Protein AF-A0A950MEW1-F1 (afdb_monomer_lite)

Secondary structure (DSSP, 8-state):
-HHHHHHHHTTBTTSSBSS--SHHHHHHHHHHTTS-SSSS--HHHHHHHHHHHHHHT-------HHHHHHHT-HHHHHHHHHTSTTS--HHHHHHHHIIIIIT---HHHHHHHHT--HHHHHHHHTTSS-TT--

Radius of gyration: 27.04 Å; chains: 1; bounding box: 49×27×69 Å

pLDDT: mean 85.3, std 11.69, range [54.34, 96.88]

Sequence (134 aa):
MQIEERMVERTLHPLGLNMIPGGFAGMRFLHKLGYLSRERTTIDDRDFAAAKFLLARGREAKAAPWVSENWSKDAFYEQVIFKRSNTLNREQVISIRKYGNDWGFAAELIANLVGANIRQVRDVLSGKYYSRVK

Foldseek 3Di:
DVVVLVVQVCQDPPNHDPDQTDDLSNLCVLVVVVLDVDSDDDPVSSVVSRVVVVVVPPPPPPDPVVVVVLCVDVVSVLVVQQVDPQHDHLVLLVQLCCCCVVVVDDLVVSCVVSVHDSVNSVCSNVCVPPVVRD

Structure (mmCIF, N/CA/C/O backbone):
data_AF-A0A950MEW1-F1
#
_entry.id   AF-A0A950MEW1-F1
#
loop_
_atom_site.group_PDB
_atom_site.id
_atom_site.type_symbol
_atom_site.label_atom_id
_atom_site.label_alt_id
_atom_site.label_comp_id
_atom_site.label_asym_id
_atom_site.label_entity_id
_atom_site.label_seq_id
_atom_site.pdbx_PDB_ins_code
_atom_site.Cartn_x
_atom_site.Cartn_y
_atom_site.Cartn_z
_atom_site.occupancy
_atom_site.B_iso_or_equiv
_atom_site.auth_seq_id
_atom_site.auth_comp_id
_atom_site.auth_asym_id
_atom_site.auth_atom_id
_atom_site.pdbx_PDB_model_num
ATOM 1 N N . MET A 1 1 ? -14.457 12.026 42.046 1.00 54.78 1 MET A N 1
ATOM 2 C CA . MET A 1 1 ? -15.101 11.008 41.186 1.00 54.78 1 MET A CA 1
ATOM 3 C C . MET A 1 1 ? -15.882 11.602 40.005 1.00 54.78 1 MET A C 1
ATOM 5 O O . MET A 1 1 ? -15.602 11.214 38.885 1.00 54.78 1 MET A O 1
ATOM 9 N N . GLN A 1 2 ? -16.796 12.574 40.183 1.00 64.50 2 GLN A N 1
ATOM 10 C CA . GLN A 1 2 ? -17.601 13.116 39.058 1.00 64.50 2 GLN A CA 1
ATOM 11 C C . GLN A 1 2 ? -16.810 13.899 37.986 1.00 64.50 2 GLN A C 1
ATOM 13 O O . GLN A 1 2 ? -17.209 13.921 36.824 1.00 64.50 2 GLN A O 1
ATOM 18 N N . ILE A 1 3 ? -15.705 14.558 38.354 1.00 69.25 3 ILE A N 1
ATOM 19 C CA . ILE A 1 3 ? -14.904 15.358 37.407 1.00 69.25 3 ILE A CA 1
ATOM 20 C C . ILE A 1 3 ? -14.120 14.452 36.448 1.00 69.25 3 ILE A C 1
ATOM 22 O O . ILE A 1 3 ? -14.124 14.691 35.243 1.00 69.25 3 ILE A O 1
ATOM 26 N N . GLU A 1 4 ? -13.501 13.391 36.970 1.00 65.19 4 GLU A N 1
ATOM 27 C CA . GLU A 1 4 ? -12.743 12.416 36.176 1.00 65.19 4 GLU A CA 1
ATOM 28 C C . GLU A 1 4 ? -13.646 11.691 35.170 1.00 65.19 4 GLU A C 1
ATOM 30 O O . GLU A 1 4 ? -13.293 11.575 33.998 1.00 65.19 4 GLU A O 1
ATOM 35 N N . GLU A 1 5 ? -14.856 11.292 35.578 1.00 71.81 5 GLU A N 1
ATOM 36 C CA . GLU A 1 5 ? -15.823 10.646 34.679 1.00 71.81 5 GLU A CA 1
ATOM 37 C C . GLU A 1 5 ? -16.257 11.558 33.520 1.00 71.81 5 GLU A C 1
ATOM 39 O O . GLU A 1 5 ? -16.297 11.105 32.375 1.00 71.81 5 GLU A O 1
ATOM 44 N N . ARG A 1 6 ? -16.480 12.860 33.767 1.00 73.06 6 ARG A N 1
ATOM 45 C CA . ARG A 1 6 ? -16.798 13.829 32.695 1.00 73.06 6 ARG A CA 1
ATOM 46 C C . ARG A 1 6 ? -15.647 14.036 31.712 1.00 73.06 6 ARG A C 1
ATOM 48 O O . ARG A 1 6 ? -15.894 14.384 30.558 1.00 73.06 6 ARG A O 1
ATOM 55 N N . MET A 1 7 ? -14.396 13.865 32.143 1.00 71.81 7 MET A N 1
ATOM 56 C CA . MET A 1 7 ? -13.247 13.952 31.236 1.00 71.81 7 MET A CA 1
ATOM 57 C C . MET A 1 7 ? -13.142 12.717 30.341 1.00 71.81 7 MET A C 1
ATOM 59 O O . MET A 1 7 ? -12.856 12.856 29.153 1.00 71.81 7 MET A O 1
ATOM 63 N N . VAL A 1 8 ? -13.435 11.530 30.878 1.00 72.69 8 VAL A N 1
ATOM 64 C CA . VAL A 1 8 ? -13.432 10.274 30.114 1.00 72.69 8 VAL A CA 1
ATOM 65 C C . VAL A 1 8 ? -14.507 10.277 29.025 1.00 72.69 8 VAL A C 1
ATOM 67 O O . VAL A 1 8 ? -14.243 9.840 27.911 1.00 72.69 8 VAL A O 1
ATOM 70 N N . GLU A 1 9 ? -15.693 10.832 29.280 1.00 71.38 9 GLU A N 1
ATOM 71 C CA . GLU A 1 9 ? -16.753 10.923 28.259 1.00 71.38 9 GLU A CA 1
ATOM 72 C C . GLU A 1 9 ? -16.318 11.687 26.995 1.00 71.38 9 GLU A C 1
ATOM 74 O O . GLU A 1 9 ? -16.778 11.379 25.896 1.00 71.38 9 GLU A O 1
ATOM 79 N N . ARG A 1 10 ? -15.391 12.645 27.125 1.00 70.19 10 ARG A N 1
ATOM 80 C CA . ARG A 1 10 ? -14.865 13.431 25.996 1.00 70.19 10 ARG A CA 1
ATOM 81 C C . ARG A 1 10 ? -13.824 12.689 25.158 1.00 70.19 10 ARG A C 1
ATOM 83 O O . ARG A 1 10 ? -13.526 13.136 24.056 1.00 70.19 10 ARG A O 1
ATOM 90 N N . THR A 1 11 ? -13.266 11.589 25.660 1.00 65.31 11 THR A N 1
ATOM 91 C CA . THR A 1 11 ? -12.190 10.829 25.002 1.00 65.31 11 THR A CA 1
ATOM 92 C C . THR A 1 11 ? -12.669 9.503 24.409 1.00 65.31 11 THR A C 1
ATOM 94 O O . THR A 1 11 ? -11.856 8.705 23.938 1.00 65.31 11 THR A O 1
ATOM 97 N N . LEU A 1 12 ? -13.983 9.263 24.397 1.00 67.62 12 LEU A N 1
ATOM 98 C CA . LEU A 1 12 ? -14.589 8.063 23.828 1.00 67.62 12 LEU A CA 1
ATOM 99 C C . LEU A 1 12 ? -14.923 8.223 22.343 1.00 67.62 12 LEU A C 1
ATOM 101 O O . LEU A 1 12 ? -15.196 9.316 21.845 1.00 67.62 12 LEU A O 1
ATOM 105 N N . HIS A 1 13 ? -14.914 7.102 21.621 1.00 55.19 13 HIS A N 1
ATOM 106 C CA . HIS A 1 13 ? -15.315 7.044 20.215 1.00 55.19 13 HIS A CA 1
ATOM 107 C C . HIS A 1 13 ? -16.710 7.682 20.001 1.00 55.19 13 HIS A C 1
ATOM 109 O O . HIS A 1 13 ? -17.637 7.363 20.751 1.00 55.19 13 HIS A O 1
ATOM 115 N N . PRO A 1 14 ? -16.914 8.512 18.956 1.00 54.34 14 PRO A N 1
ATOM 116 C CA . PRO A 1 14 ? -16.034 8.709 17.794 1.00 54.34 14 PRO A CA 1
ATOM 117 C C . PRO A 1 14 ? -14.946 9.779 17.959 1.00 54.34 14 PRO A C 1
ATOM 119 O O . PRO A 1 14 ? -14.149 9.956 17.046 1.00 54.34 14 PRO A O 1
ATOM 122 N N . LEU A 1 15 ? -14.900 10.484 19.092 1.00 56.38 15 LEU A N 1
ATOM 123 C CA . LEU A 1 15 ? -14.011 11.635 19.296 1.00 56.38 15 LEU A CA 1
ATOM 124 C C . LEU A 1 15 ? -12.681 11.284 19.984 1.00 56.38 15 LEU A C 1
ATOM 126 O O . LEU A 1 15 ? -11.816 12.148 20.104 1.00 56.38 15 LEU A O 1
ATOM 130 N N . GLY A 1 16 ? -12.482 10.031 20.402 1.00 60.28 16 GLY A N 1
ATOM 131 C CA . GLY A 1 16 ? -11.216 9.583 20.984 1.00 60.28 16 GLY A CA 1
ATOM 132 C C . GLY A 1 16 ? -10.894 8.103 20.765 1.00 60.28 16 GLY A C 1
ATOM 133 O O . GLY A 1 16 ? -11.257 7.525 19.741 1.00 60.28 16 GLY A O 1
ATOM 134 N N . LEU A 1 17 ? -10.127 7.507 21.681 1.00 57.88 17 LEU A N 1
ATOM 135 C CA . LEU A 1 17 ? -9.477 6.207 21.482 1.00 57.88 17 LEU A CA 1
ATOM 136 C C . LEU A 1 17 ? -10.499 5.057 21.395 1.00 57.88 17 LEU A C 1
ATOM 138 O O . LEU A 1 17 ? -11.519 5.053 22.084 1.00 57.88 17 LEU A O 1
ATOM 142 N N . ASN A 1 18 ? -10.194 4.034 20.587 1.00 65.56 18 ASN A N 1
ATOM 143 C CA . ASN A 1 18 ? -10.960 2.780 20.496 1.00 65.56 18 ASN A CA 1
ATOM 144 C C . ASN A 1 18 ? -10.749 1.894 21.745 1.00 65.56 18 ASN A C 1
ATOM 146 O O . ASN A 1 18 ? -10.312 0.751 21.634 1.00 65.56 18 ASN A O 1
ATOM 150 N N . MET A 1 19 ? -11.020 2.424 22.938 1.00 72.06 19 MET A N 1
ATOM 151 C CA . MET A 1 19 ? -10.828 1.741 24.221 1.00 72.06 19 MET A CA 1
ATOM 152 C C . MET A 1 19 ? -12.138 1.635 25.002 1.00 72.06 19 MET A C 1
ATOM 154 O O . MET A 1 19 ? -13.056 2.433 24.815 1.00 72.06 19 MET A O 1
ATOM 158 N N . ILE A 1 20 ? -12.211 0.649 25.900 1.00 77.38 20 ILE A N 1
ATOM 159 C CA . ILE A 1 20 ? -13.257 0.593 26.925 1.00 77.38 20 ILE A CA 1
ATOM 160 C C . ILE A 1 20 ? -12.871 1.611 28.013 1.00 77.38 20 ILE A C 1
ATOM 162 O O . ILE A 1 20 ? -11.748 1.538 28.517 1.00 77.38 20 ILE A O 1
ATOM 166 N N . PRO A 1 21 ? -13.748 2.563 28.375 1.00 79.75 21 PRO A N 1
ATOM 167 C CA . PRO A 1 21 ? -13.461 3.515 29.442 1.00 79.75 21 PRO A CA 1
ATOM 168 C C . PRO A 1 21 ? -13.222 2.818 30.785 1.00 79.75 21 PRO A C 1
ATOM 170 O O . PRO A 1 21 ? -13.795 1.769 31.066 1.00 79.75 21 PRO A O 1
ATOM 173 N N . GLY A 1 22 ? -12.403 3.426 31.644 1.00 81.06 22 GLY A N 1
ATOM 174 C CA . GLY A 1 22 ? -12.237 2.978 33.027 1.00 81.06 22 GLY A CA 1
ATOM 175 C C . GLY A 1 22 ? -13.421 3.355 33.928 1.00 81.06 22 GLY A C 1
ATOM 176 O O . GLY A 1 22 ? -14.343 4.070 33.526 1.00 81.06 22 GLY A O 1
ATOM 177 N N . GLY A 1 23 ? -13.375 2.894 35.182 1.00 84.50 23 GLY A N 1
ATOM 178 C CA . GLY A 1 23 ? -14.316 3.302 36.233 1.00 84.50 23 GLY A CA 1
ATOM 179 C C . GLY A 1 23 ? -15.788 2.996 35.920 1.00 84.50 23 GLY A C 1
ATOM 180 O O . GLY A 1 23 ? -16.113 1.978 35.306 1.00 84.50 23 GLY A O 1
ATOM 181 N N . PHE A 1 24 ? -16.689 3.879 36.359 1.00 86.00 24 PHE A N 1
ATOM 182 C CA . PHE A 1 24 ? -18.134 3.732 36.152 1.00 86.00 24 PHE A CA 1
ATOM 183 C C . PHE A 1 24 ? -18.552 3.928 34.693 1.00 86.00 24 PHE A C 1
ATOM 185 O O . PHE A 1 24 ? -19.454 3.239 34.221 1.00 86.00 24 PHE A O 1
ATOM 192 N N . ALA A 1 25 ? -17.864 4.803 33.953 1.00 83.62 25 ALA A N 1
ATOM 193 C CA . ALA A 1 25 ? -18.102 4.989 32.523 1.00 83.62 25 ALA A CA 1
ATOM 194 C C . ALA A 1 25 ? -17.908 3.672 31.749 1.00 83.62 25 ALA A C 1
ATOM 196 O O . ALA A 1 25 ? -18.723 3.340 30.889 1.00 83.62 25 ALA A O 1
ATOM 197 N N . GLY A 1 26 ? -16.892 2.881 32.117 1.00 86.00 26 GLY A N 1
ATOM 198 C CA . GLY A 1 26 ? -16.682 1.522 31.610 1.00 86.00 26 GLY A CA 1
ATOM 199 C C . GLY A 1 26 ? -17.836 0.573 31.900 1.00 86.00 26 GLY A C 1
ATOM 200 O O . GLY A 1 26 ? -18.322 -0.108 30.999 1.00 86.00 26 GLY A O 1
ATOM 201 N N . MET A 1 27 ? -18.319 0.559 33.143 1.00 90.06 27 MET A N 1
ATOM 202 C CA . MET A 1 27 ? -19.443 -0.298 33.535 1.00 90.06 27 MET A CA 1
ATOM 203 C C . MET A 1 27 ? -20.737 0.089 32.810 1.00 90.06 27 MET A C 1
ATOM 205 O O . MET A 1 27 ? -21.412 -0.778 32.259 1.00 90.06 27 MET A O 1
ATOM 209 N N . ARG A 1 28 ? -21.048 1.387 32.706 1.00 88.12 28 ARG A N 1
ATOM 210 C CA . ARG A 1 28 ? -22.195 1.879 31.925 1.00 88.12 28 ARG A CA 1
ATOM 211 C C . ARG A 1 28 ? -22.077 1.527 30.448 1.00 88.12 28 ARG A C 1
ATOM 213 O O . ARG A 1 28 ? -23.067 1.139 29.830 1.00 88.12 28 ARG A O 1
ATOM 220 N N . PHE A 1 29 ? -20.876 1.641 29.884 1.00 86.88 29 PHE A N 1
ATOM 221 C CA . PHE A 1 29 ? -20.605 1.261 28.502 1.00 86.88 29 PHE A CA 1
ATOM 222 C C . PHE A 1 29 ? -20.865 -0.234 28.267 1.00 86.88 29 PHE A C 1
ATOM 224 O O . PHE A 1 29 ? -21.599 -0.590 27.348 1.00 86.88 29 PHE A O 1
ATOM 231 N N . LEU A 1 30 ? -20.338 -1.107 29.130 1.00 88.69 30 LEU A N 1
ATOM 232 C CA . LEU A 1 30 ? -20.537 -2.557 29.036 1.00 88.69 30 LEU A CA 1
ATOM 233 C C . LEU A 1 30 ? -21.995 -2.972 29.290 1.00 88.69 30 LEU A C 1
ATOM 235 O O . LEU A 1 30 ? -22.501 -3.854 28.599 1.00 88.69 30 LEU A O 1
ATOM 239 N N . HIS A 1 31 ? -22.693 -2.306 30.213 1.00 90.56 31 HIS A N 1
ATOM 240 C CA . HIS A 1 31 ? -24.128 -2.492 30.445 1.00 90.56 31 HIS A CA 1
ATOM 241 C C . HIS A 1 31 ? -24.955 -2.113 29.211 1.00 90.56 31 HIS A C 1
ATOM 243 O O . HIS A 1 31 ? -25.792 -2.891 28.763 1.00 90.56 31 HIS A O 1
ATOM 249 N N . LYS A 1 32 ? -24.668 -0.960 28.590 1.00 88.06 32 LYS A N 1
ATOM 250 C CA . LYS A 1 32 ? -25.335 -0.521 27.353 1.00 88.06 32 LYS A CA 1
ATOM 251 C C . LYS A 1 32 ? -25.153 -1.518 26.202 1.00 88.06 32 LYS A C 1
ATOM 253 O O . LYS A 1 32 ? -26.019 -1.623 25.341 1.00 88.06 32 LYS A O 1
ATOM 258 N N . LEU A 1 33 ? -24.032 -2.235 26.187 1.00 85.88 33 LEU A N 1
ATOM 259 C CA . LEU A 1 33 ? -23.736 -3.285 25.213 1.00 85.88 33 LEU A CA 1
ATOM 260 C C . LEU A 1 33 ? -24.284 -4.669 25.608 1.00 85.88 33 LEU A C 1
ATOM 262 O O . LEU A 1 33 ? -24.076 -5.625 24.866 1.00 85.88 33 LEU A O 1
ATOM 266 N N . GLY A 1 34 ? -24.952 -4.797 26.759 1.00 88.88 34 GLY A N 1
ATOM 267 C CA . GLY A 1 34 ? -25.540 -6.049 27.243 1.00 88.88 34 GLY A CA 1
ATOM 268 C C . GLY A 1 34 ? -24.545 -7.044 27.852 1.00 88.88 34 GLY A C 1
ATOM 269 O O . GLY A 1 34 ? -24.898 -8.200 28.067 1.00 88.88 34 GLY A O 1
ATOM 270 N N . TYR A 1 35 ? -23.305 -6.628 28.135 1.00 88.31 35 TYR A N 1
ATOM 271 C CA . TYR A 1 35 ? -22.295 -7.488 28.773 1.00 88.31 35 TYR A CA 1
ATOM 272 C C . TYR A 1 35 ? -22.396 -7.502 30.303 1.00 88.31 35 TYR A C 1
ATOM 274 O O . TYR A 1 35 ? -21.851 -8.402 30.937 1.00 88.31 35 TYR A O 1
ATOM 282 N N . LEU A 1 36 ? -23.106 -6.535 30.887 1.00 91.56 36 LEU A N 1
ATOM 283 C CA . LEU A 1 36 ? -23.428 -6.460 32.311 1.00 91.56 36 LEU A CA 1
ATOM 284 C C . LEU A 1 36 ? -24.943 -6.358 32.486 1.00 91.56 36 LEU A C 1
ATOM 286 O O . LEU A 1 36 ? -25.611 -5.739 31.663 1.00 91.56 36 LEU A O 1
ATOM 290 N N . SER A 1 37 ? -25.480 -6.925 33.568 1.00 87.75 37 SER A N 1
ATOM 291 C CA . SER A 1 37 ? -26.917 -6.868 33.884 1.00 87.75 37 SER A CA 1
ATOM 292 C C . SER A 1 37 ? -27.328 -5.600 34.640 1.00 87.75 37 SER A C 1
ATOM 294 O O . SER A 1 37 ? -28.515 -5.298 34.734 1.00 87.75 37 SER A O 1
ATOM 296 N N . ARG A 1 38 ? -26.360 -4.868 35.211 1.00 88.88 38 ARG A N 1
ATOM 297 C CA . ARG A 1 38 ? -26.556 -3.622 35.968 1.00 88.88 38 ARG A CA 1
ATOM 298 C C . ARG A 1 38 ? -25.453 -2.615 35.640 1.00 88.88 38 ARG A C 1
ATOM 300 O O . ARG A 1 38 ? -24.346 -3.003 35.278 1.00 88.88 38 ARG A O 1
ATOM 307 N N . GLU A 1 39 ? -25.732 -1.323 35.821 1.00 84.25 39 GLU A N 1
ATOM 308 C CA . GLU A 1 39 ? -24.754 -0.249 35.571 1.00 84.25 39 GLU A CA 1
ATOM 309 C C . GLU A 1 39 ? -23.604 -0.204 36.586 1.00 84.25 39 GLU A C 1
ATOM 311 O O . GLU A 1 39 ? -22.513 0.254 36.255 1.00 84.25 39 GLU A O 1
ATOM 316 N N . ARG A 1 40 ? -23.839 -0.647 37.826 1.00 84.38 40 ARG A N 1
ATOM 317 C CA . ARG A 1 40 ? -22.801 -0.805 38.853 1.00 84.38 40 ARG A CA 1
ATOM 318 C C . ARG A 1 40 ? -22.695 -2.268 39.233 1.00 84.38 40 ARG A C 1
ATOM 320 O O . ARG A 1 40 ? -23.691 -2.873 39.625 1.00 84.38 40 ARG A O 1
ATOM 327 N N . THR A 1 41 ? -21.486 -2.798 39.139 1.00 85.75 41 THR A N 1
ATOM 328 C CA . THR A 1 41 ? -21.161 -4.184 39.471 1.00 85.75 41 THR A CA 1
ATOM 329 C C . THR A 1 41 ? -19.782 -4.248 40.124 1.00 85.75 41 THR A C 1
ATOM 331 O O . THR A 1 41 ? -19.135 -3.213 40.309 1.00 85.75 41 THR A O 1
ATOM 334 N N . THR A 1 42 ? -19.342 -5.442 40.512 1.00 88.62 42 THR A N 1
ATOM 335 C CA . THR A 1 42 ? -18.002 -5.639 41.074 1.00 88.62 42 THR A CA 1
ATOM 336 C C . THR A 1 42 ? -16.908 -5.405 40.025 1.00 88.62 42 THR A C 1
ATOM 338 O O . THR A 1 42 ? -17.153 -5.443 38.817 1.00 88.62 42 THR A O 1
ATOM 341 N N . ILE A 1 43 ? -15.681 -5.140 40.476 1.00 85.62 43 ILE A N 1
ATOM 342 C CA . ILE A 1 43 ? -14.538 -4.952 39.568 1.00 85.62 43 ILE A CA 1
ATOM 343 C C . ILE A 1 43 ? -14.290 -6.231 38.755 1.00 85.62 43 ILE A C 1
ATOM 345 O O . ILE A 1 43 ? -14.060 -6.142 37.551 1.00 85.62 43 ILE A O 1
ATOM 349 N N . ASP A 1 44 ? -14.442 -7.400 39.377 1.00 88.50 44 ASP A N 1
ATOM 350 C CA . ASP A 1 44 ? -14.251 -8.695 38.720 1.00 88.50 44 ASP A CA 1
ATOM 351 C C . ASP A 1 44 ? -15.275 -8.926 37.599 1.00 88.50 44 ASP A C 1
ATOM 353 O O . ASP A 1 44 ? -14.907 -9.316 36.490 1.00 88.50 44 ASP A O 1
ATOM 357 N N . ASP A 1 45 ? -16.552 -8.596 37.834 1.00 87.81 45 ASP A N 1
ATOM 358 C CA . ASP A 1 45 ? -17.594 -8.697 36.802 1.00 87.81 45 ASP A CA 1
ATOM 359 C C . ASP A 1 45 ? -17.316 -7.759 35.626 1.00 87.81 45 ASP A C 1
ATOM 361 O O . ASP A 1 45 ? -17.542 -8.113 34.466 1.00 87.81 45 ASP A O 1
ATOM 365 N N . ARG A 1 46 ? -16.823 -6.547 35.914 1.00 88.62 46 ARG A N 1
ATOM 366 C CA . ARG A 1 46 ? -16.434 -5.582 34.882 1.00 88.62 46 ARG A CA 1
ATOM 367 C C . ARG A 1 46 ? -15.301 -6.142 34.029 1.00 88.62 46 ARG A C 1
ATOM 369 O O . ARG A 1 46 ? -15.379 -6.053 32.805 1.00 88.62 46 ARG A O 1
ATOM 376 N N . ASP A 1 47 ? -14.267 -6.691 34.653 1.00 88.62 47 ASP A N 1
ATOM 377 C CA . ASP A 1 47 ? -13.089 -7.197 33.947 1.00 88.62 47 ASP A CA 1
ATOM 378 C C . ASP A 1 47 ? -13.434 -8.446 33.127 1.00 88.62 47 ASP A C 1
ATOM 380 O O . ASP A 1 47 ? -13.036 -8.553 31.963 1.00 88.62 47 ASP A O 1
ATOM 384 N N . PHE A 1 48 ? -14.289 -9.320 33.662 1.00 90.56 48 PHE A N 1
ATOM 385 C CA . PHE A 1 48 ? -14.849 -10.449 32.923 1.00 90.56 48 PHE A CA 1
ATOM 386 C C . PHE A 1 48 ? -15.682 -9.994 31.712 1.00 90.56 48 PHE A C 1
ATOM 388 O O . PHE A 1 48 ? -15.498 -10.487 30.595 1.00 90.56 48 PHE A O 1
ATOM 395 N N . ALA A 1 49 ? -16.569 -9.013 31.896 1.00 89.56 49 ALA A N 1
ATOM 396 C CA . ALA A 1 49 ? -17.383 -8.446 30.822 1.00 89.56 49 ALA A CA 1
ATOM 397 C C . ALA A 1 49 ? -16.535 -7.748 29.746 1.00 89.56 49 ALA A C 1
ATOM 399 O O . ALA A 1 49 ? -16.813 -7.895 28.553 1.00 89.56 49 ALA A O 1
ATOM 400 N N . ALA A 1 50 ? -15.481 -7.031 30.145 1.00 87.69 50 ALA A N 1
ATOM 401 C CA . ALA A 1 50 ? -14.534 -6.395 29.236 1.00 87.69 50 ALA A CA 1
ATOM 402 C C . ALA A 1 50 ? -13.774 -7.431 28.398 1.00 87.69 50 ALA A C 1
ATOM 404 O O . ALA A 1 50 ? -13.707 -7.298 27.174 1.00 87.69 50 ALA A O 1
ATOM 405 N N . ALA A 1 51 ? -13.265 -8.494 29.028 1.00 88.12 51 ALA A N 1
ATOM 406 C CA . ALA A 1 51 ? -12.612 -9.596 28.327 1.00 88.12 51 ALA A CA 1
ATOM 407 C C . ALA A 1 51 ? -13.568 -10.267 27.329 1.00 88.12 51 ALA A C 1
ATOM 409 O O . ALA A 1 51 ? -13.215 -10.462 26.164 1.00 88.12 51 ALA A O 1
ATOM 410 N N . LYS A 1 52 ? -14.814 -10.535 27.745 1.00 88.25 52 LYS A N 1
ATOM 411 C CA . LYS A 1 52 ? -15.853 -11.100 26.875 1.00 88.25 52 LYS A CA 1
ATOM 412 C C . LYS A 1 52 ? -16.158 -10.192 25.681 1.00 88.25 52 LYS A C 1
ATOM 414 O O . LYS A 1 52 ? -16.258 -10.689 24.564 1.00 88.25 52 LYS A O 1
ATOM 419 N N . PHE A 1 53 ? -16.266 -8.878 25.887 1.00 84.94 53 PHE A N 1
ATOM 420 C CA . PHE A 1 53 ? -16.468 -7.909 24.806 1.00 84.94 53 PHE A CA 1
ATOM 421 C C . PHE A 1 53 ? -15.301 -7.897 23.811 1.00 84.94 53 PHE A C 1
ATOM 423 O O . PHE A 1 53 ? -15.529 -7.905 22.601 1.00 84.94 53 PHE A O 1
ATOM 430 N N . LEU A 1 54 ? -14.056 -7.917 24.295 1.00 81.25 54 LEU A N 1
ATOM 431 C CA . LEU A 1 54 ? -12.869 -7.932 23.435 1.00 81.25 54 LEU A CA 1
ATOM 432 C C . LEU A 1 54 ? -12.762 -9.225 22.612 1.00 81.25 54 LEU A C 1
ATOM 434 O O . LEU A 1 54 ? -12.412 -9.163 21.435 1.00 81.25 54 LEU A O 1
ATOM 438 N N . LEU A 1 55 ? -13.098 -10.373 23.208 1.00 82.75 55 LEU A N 1
ATOM 439 C CA . LEU A 1 55 ? -13.083 -11.675 22.535 1.00 82.75 55 LEU A CA 1
ATOM 440 C C . LEU A 1 55 ? -14.233 -11.832 21.533 1.00 82.75 55 LEU A C 1
ATOM 442 O O . LEU A 1 55 ? -14.015 -12.316 20.425 1.00 82.75 55 LEU A O 1
ATOM 446 N N . ALA A 1 56 ? -15.443 -11.391 21.889 1.00 76.12 56 ALA A N 1
ATOM 447 C CA . ALA A 1 56 ? -16.608 -11.439 21.004 1.00 76.12 56 ALA A CA 1
ATOM 448 C C . ALA A 1 56 ? -16.429 -10.543 19.772 1.00 76.12 56 ALA A C 1
ATOM 450 O O . ALA A 1 56 ? -16.894 -10.866 18.685 1.00 76.12 56 ALA A O 1
ATOM 451 N N . ARG A 1 57 ? -15.704 -9.431 19.924 1.00 64.50 57 ARG A N 1
ATOM 452 C CA . ARG A 1 57 ? -15.347 -8.521 18.833 1.00 64.50 57 ARG A CA 1
ATOM 453 C C . ARG A 1 57 ? -14.061 -8.944 18.120 1.00 64.50 57 ARG A C 1
ATOM 455 O O . ARG A 1 57 ? -13.335 -8.089 17.605 1.00 64.50 57 ARG A O 1
ATOM 462 N N . GLY A 1 58 ? -13.764 -10.244 18.124 1.00 58.03 58 GLY A N 1
ATOM 463 C CA . GLY A 1 58 ? -12.618 -10.845 17.460 1.00 58.03 58 GLY A CA 1
ATOM 464 C C . GLY A 1 58 ? -12.579 -10.440 15.996 1.00 58.03 58 GLY A C 1
ATOM 465 O O . GLY A 1 58 ? -13.287 -11.020 15.193 1.00 58.03 58 GLY A O 1
ATOM 466 N N . ARG A 1 59 ? -11.783 -9.404 15.694 1.00 56.53 59 ARG A N 1
ATOM 467 C CA . ARG A 1 59 ? -11.353 -8.907 14.376 1.00 56.53 59 ARG A CA 1
ATOM 468 C C . ARG A 1 59 ? -12.219 -9.345 13.187 1.00 56.53 59 ARG A C 1
ATOM 470 O O . ARG A 1 59 ? -11.677 -9.778 12.172 1.00 56.53 59 ARG A O 1
ATOM 477 N N . GLU A 1 60 ? -13.532 -9.153 13.244 1.00 55.75 60 GLU A N 1
ATOM 478 C CA . GLU A 1 60 ? -14.306 -9.034 12.021 1.00 55.75 60 GLU A CA 1
ATOM 479 C C . GLU A 1 60 ? -13.842 -7.717 11.422 1.00 55.75 60 GLU A C 1
ATOM 481 O O . GLU A 1 60 ? -14.308 -6.630 11.778 1.00 55.75 60 GLU A O 1
ATOM 486 N N . ALA A 1 61 ? -12.790 -7.803 10.605 1.00 58.78 61 ALA A N 1
ATOM 487 C CA . ALA A 1 61 ? -12.386 -6.720 9.747 1.00 58.78 61 ALA A CA 1
ATOM 488 C C . ALA A 1 61 ? -13.669 -6.314 9.042 1.00 58.78 61 ALA A C 1
ATOM 490 O O . ALA A 1 61 ? -14.223 -7.107 8.281 1.00 58.78 61 ALA A O 1
ATOM 491 N N . LYS A 1 62 ? -14.188 -5.121 9.357 1.00 61.91 62 LYS A N 1
ATOM 492 C CA . LYS A 1 62 ? -15.273 -4.555 8.572 1.00 61.91 62 LYS A CA 1
ATOM 493 C C . LYS A 1 62 ? -14.770 -4.611 7.147 1.00 61.91 62 LYS A C 1
ATOM 495 O O . LYS A 1 62 ? -13.804 -3.917 6.819 1.00 61.91 62 LYS A O 1
ATOM 500 N N . ALA A 1 63 ? -15.356 -5.504 6.354 1.00 66.25 63 ALA A N 1
ATOM 501 C CA . ALA A 1 63 ? -15.009 -5.589 4.962 1.00 66.25 63 ALA A CA 1
ATOM 502 C C . ALA A 1 63 ? -15.212 -4.174 4.432 1.00 66.25 63 ALA A C 1
ATOM 504 O O . A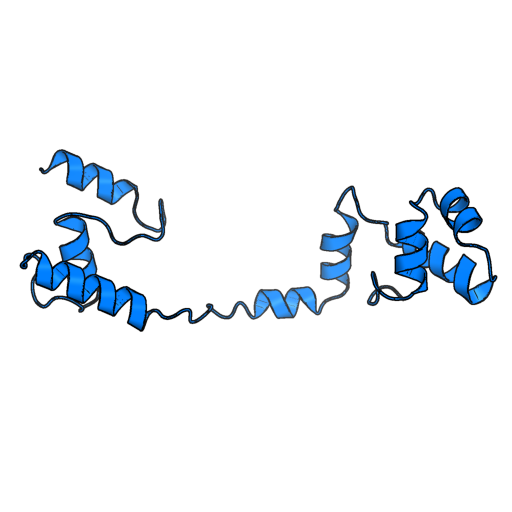LA A 1 63 ? -16.257 -3.556 4.655 1.00 66.25 63 ALA A O 1
ATOM 505 N N . ALA A 1 64 ? -14.189 -3.647 3.779 1.00 76.38 64 ALA A N 1
ATOM 506 C CA . ALA A 1 64 ? -14.283 -2.396 3.063 1.00 76.38 64 ALA A CA 1
ATOM 507 C C . ALA A 1 64 ? -14.318 -2.734 1.567 1.00 76.38 64 ALA A C 1
ATOM 509 O O . ALA A 1 64 ? -13.294 -2.558 0.903 1.00 76.38 64 ALA A O 1
ATOM 510 N N . PRO A 1 65 ? -15.439 -3.272 1.021 1.00 82.88 65 PRO A N 1
ATOM 511 C CA . PRO A 1 65 ? -15.518 -3.667 -0.385 1.00 82.88 65 PRO A CA 1
ATOM 512 C C . PRO A 1 65 ? -15.070 -2.556 -1.330 1.00 82.88 65 PRO A C 1
ATOM 514 O O . PRO A 1 65 ? -14.347 -2.822 -2.283 1.00 82.88 65 PRO A O 1
ATOM 517 N N . TRP A 1 66 ? -15.402 -1.302 -1.001 1.00 85.75 66 TRP A N 1
ATOM 518 C CA . TRP A 1 66 ? -15.015 -0.124 -1.777 1.00 85.75 66 TRP A CA 1
ATOM 519 C C . TRP A 1 66 ? -13.496 0.039 -1.912 1.00 85.75 66 TRP A C 1
ATOM 521 O O . TRP A 1 66 ? -13.027 0.593 -2.899 1.00 85.75 66 TRP A O 1
ATOM 531 N N . VAL A 1 67 ? -12.700 -0.437 -0.945 1.00 86.75 67 VAL A N 1
ATOM 532 C CA . VAL A 1 67 ? -11.234 -0.418 -1.050 1.00 86.75 67 VAL A CA 1
ATOM 533 C C . VAL A 1 67 ? -10.810 -1.366 -2.161 1.00 86.75 67 VAL A C 1
ATOM 535 O O . VAL A 1 67 ? -10.103 -0.949 -3.073 1.00 86.75 67 VAL A O 1
ATOM 538 N N . SER A 1 68 ? -11.281 -2.614 -2.127 1.00 86.75 68 SER A N 1
ATOM 539 C CA . SER A 1 68 ? -10.970 -3.599 -3.167 1.00 86.75 68 SER A CA 1
ATOM 540 C C . SER A 1 68 ? -11.458 -3.142 -4.546 1.00 86.75 68 SER A C 1
ATOM 542 O O . SER A 1 68 ? -10.685 -3.182 -5.501 1.00 86.75 68 SER A O 1
ATOM 544 N N . GLU A 1 69 ? -12.683 -2.619 -4.625 1.00 91.62 69 GLU A N 1
ATOM 545 C CA . GLU A 1 69 ? -13.291 -2.110 -5.858 1.00 91.62 69 GLU A CA 1
ATOM 546 C C . GLU A 1 69 ? -12.547 -0.892 -6.432 1.00 91.62 69 GLU A C 1
ATOM 548 O O . GLU A 1 69 ? -12.396 -0.746 -7.644 1.00 91.62 69 GLU A O 1
ATOM 553 N N . ASN A 1 70 ? -12.043 0.003 -5.580 1.00 92.69 70 ASN A N 1
ATOM 554 C CA . ASN A 1 70 ? -11.231 1.120 -6.051 1.00 92.69 70 ASN A CA 1
ATOM 555 C C . ASN A 1 70 ? -9.863 0.634 -6.535 1.00 92.69 70 ASN A C 1
ATOM 557 O O . ASN A 1 70 ? -9.427 1.024 -7.613 1.00 92.69 70 ASN A O 1
ATOM 561 N N . TRP A 1 71 ? -9.209 -0.276 -5.810 1.00 90.69 71 TRP A N 1
ATOM 562 C CA . TRP A 1 71 ? -7.925 -0.844 -6.232 1.00 90.69 71 TRP A CA 1
ATOM 563 C C . TRP A 1 71 ? -8.018 -1.722 -7.487 1.00 90.69 71 TRP A C 1
ATOM 565 O O . TRP A 1 71 ? -6.994 -1.954 -8.127 1.00 90.69 71 TRP A O 1
ATOM 575 N N . SER A 1 72 ? -9.196 -2.209 -7.887 1.00 89.50 72 SER A N 1
ATOM 576 C CA . SER A 1 72 ? -9.362 -2.902 -9.173 1.00 89.50 72 SER A CA 1
ATOM 577 C C . SER A 1 72 ? -9.405 -1.952 -10.374 1.00 89.50 72 SER A C 1
ATOM 579 O O . SER A 1 72 ? -9.194 -2.407 -11.491 1.00 89.50 72 SER A O 1
ATOM 581 N N . LYS A 1 73 ? -9.636 -0.649 -10.170 1.00 93.31 73 LYS A N 1
ATOM 582 C CA . LYS A 1 73 ? -9.699 0.354 -11.244 1.00 93.31 73 LYS A CA 1
ATOM 583 C C . LYS A 1 73 ? -8.301 0.909 -11.535 1.00 93.31 73 LYS A C 1
ATOM 585 O O . LYS A 1 73 ? -7.680 1.511 -10.659 1.00 93.31 73 LYS A O 1
ATOM 590 N N . ASP A 1 74 ? -7.828 0.779 -12.774 1.00 90.81 74 ASP A N 1
ATOM 591 C CA . ASP A 1 74 ? -6.485 1.243 -13.160 1.00 90.81 74 ASP A CA 1
ATOM 592 C C . ASP A 1 74 ? -6.311 2.754 -12.973 1.00 90.81 74 ASP A C 1
ATOM 594 O O . ASP A 1 74 ? -5.291 3.191 -12.451 1.00 90.81 74 ASP A O 1
ATOM 598 N N . ALA A 1 75 ? -7.343 3.551 -13.266 1.00 91.25 75 ALA A N 1
ATOM 599 C CA . ALA A 1 75 ? -7.313 4.996 -13.035 1.00 91.25 75 ALA A CA 1
ATOM 600 C C . ALA A 1 75 ? -7.040 5.358 -11.560 1.00 91.25 75 ALA A C 1
ATOM 602 O O . ALA A 1 75 ? -6.272 6.275 -11.272 1.00 91.25 75 ALA A O 1
ATOM 603 N N . PHE A 1 76 ? -7.633 4.618 -10.617 1.00 92.56 76 PHE A N 1
ATOM 604 C CA . PHE A 1 76 ? -7.402 4.828 -9.186 1.00 92.56 76 PHE A CA 1
ATOM 605 C C . PHE A 1 76 ? -5.997 4.369 -8.777 1.00 92.56 76 PHE A C 1
ATOM 607 O O . PHE A 1 76 ? -5.306 5.080 -8.048 1.00 92.56 76 PHE A O 1
ATOM 614 N N . TYR A 1 77 ? -5.548 3.216 -9.284 1.00 91.75 77 TYR A N 1
ATOM 615 C CA . TYR A 1 77 ? -4.184 2.728 -9.074 1.00 91.75 77 TYR A CA 1
ATOM 616 C C . TYR A 1 77 ? -3.144 3.760 -9.530 1.00 91.75 77 TYR A C 1
ATOM 618 O O . TYR A 1 77 ? -2.282 4.148 -8.742 1.00 91.75 77 TYR A O 1
ATOM 626 N N . GLU A 1 78 ? -3.249 4.246 -10.768 1.00 91.50 78 GLU A N 1
ATOM 627 C CA . GLU A 1 78 ? -2.315 5.220 -11.337 1.00 91.50 78 GLU A CA 1
ATOM 628 C C . GLU A 1 78 ? -2.318 6.526 -10.532 1.00 91.50 78 GLU A C 1
ATOM 630 O O . GLU A 1 78 ? -1.254 7.030 -10.166 1.00 91.50 78 GLU A O 1
ATOM 635 N N . GLN A 1 79 ? -3.500 7.032 -10.164 1.00 91.19 79 GLN A N 1
ATOM 636 C CA . GLN A 1 79 ? -3.624 8.249 -9.365 1.00 91.19 79 GLN A CA 1
ATOM 637 C C . GLN A 1 79 ? -2.949 8.121 -7.992 1.00 91.19 79 GLN A C 1
ATOM 639 O O . GLN A 1 79 ? -2.325 9.071 -7.522 1.00 91.19 79 GLN A O 1
ATOM 644 N N . VAL A 1 80 ? -3.088 6.977 -7.320 1.00 92.06 80 VAL A N 1
ATOM 645 C CA . VAL A 1 80 ? -2.536 6.770 -5.973 1.00 92.06 80 VAL A CA 1
ATOM 646 C C . VAL A 1 80 ? -1.039 6.484 -6.014 1.00 92.06 80 VAL A C 1
ATOM 648 O O . VAL A 1 80 ? -0.296 6.988 -5.168 1.00 92.06 80 VAL A O 1
ATOM 651 N N . ILE A 1 81 ? -0.589 5.665 -6.965 1.00 92.50 81 ILE A N 1
ATOM 652 C CA . ILE A 1 81 ? 0.810 5.250 -7.053 1.00 92.50 81 ILE A CA 1
ATOM 653 C C . ILE A 1 81 ? 1.678 6.406 -7.536 1.00 92.50 81 ILE A C 1
ATOM 655 O O . ILE A 1 81 ? 2.613 6.766 -6.829 1.00 92.50 81 ILE A O 1
ATOM 659 N N . PHE A 1 82 ? 1.339 7.042 -8.660 1.00 92.94 82 PHE A N 1
ATOM 660 C CA . PHE A 1 82 ? 2.200 8.049 -9.294 1.00 92.94 82 PHE A CA 1
ATOM 661 C C . PHE A 1 82 ? 2.229 9.407 -8.587 1.00 92.94 82 PHE A C 1
ATOM 663 O O . PHE A 1 82 ? 3.084 10.234 -8.885 1.00 92.94 82 PHE A O 1
ATOM 670 N N . LYS A 1 83 ? 1.337 9.651 -7.620 1.00 90.06 83 LYS A N 1
ATOM 671 C CA . LYS A 1 83 ? 1.395 10.852 -6.769 1.00 90.06 83 LYS A CA 1
ATOM 672 C C . LYS A 1 83 ? 2.533 10.823 -5.747 1.00 90.06 83 LYS A C 1
ATOM 674 O O . LYS A 1 83 ? 2.815 11.847 -5.128 1.00 90.06 83 LYS A O 1
ATOM 679 N N . ARG A 1 84 ? 3.154 9.667 -5.504 1.00 89.56 84 ARG A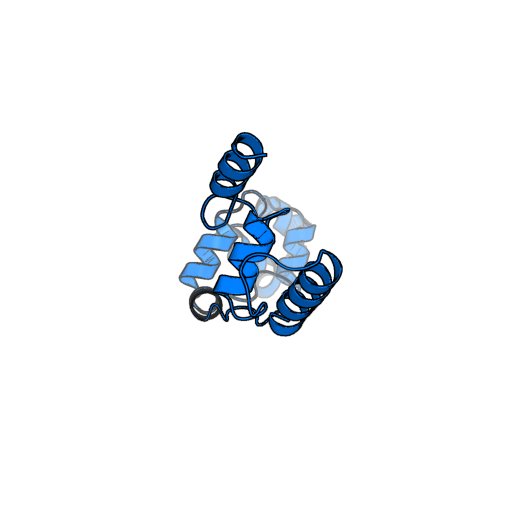 N 1
ATOM 680 C CA . ARG A 1 84 ? 4.207 9.537 -4.492 1.00 89.56 84 ARG A CA 1
ATOM 681 C C . ARG A 1 84 ? 5.536 10.028 -5.055 1.00 89.56 84 ARG A C 1
ATOM 683 O O . ARG A 1 84 ? 5.982 9.554 -6.096 1.00 89.56 84 ARG A O 1
ATOM 690 N N . SER A 1 85 ? 6.210 10.905 -4.317 1.00 86.38 85 SER A N 1
ATOM 691 C CA . SER A 1 85 ? 7.491 11.503 -4.722 1.00 86.38 85 SER A CA 1
ATOM 692 C C . SER A 1 85 ? 8.614 10.487 -4.957 1.00 86.38 85 SER A C 1
ATOM 694 O O . SER A 1 85 ? 9.558 10.772 -5.681 1.00 86.38 85 SER A O 1
ATOM 696 N N . ASN A 1 86 ? 8.521 9.298 -4.359 1.00 88.88 86 ASN A N 1
ATOM 697 C CA . ASN A 1 86 ? 9.512 8.229 -4.475 1.00 88.88 86 ASN A CA 1
ATOM 698 C C . ASN A 1 86 ? 9.144 7.144 -5.503 1.00 88.88 86 ASN A C 1
ATOM 700 O O . ASN A 1 86 ? 9.748 6.069 -5.503 1.00 88.88 86 ASN A O 1
ATOM 704 N N . THR A 1 87 ? 8.148 7.393 -6.354 1.00 92.62 87 THR A N 1
ATOM 705 C CA . THR A 1 87 ? 7.727 6.460 -7.406 1.00 92.62 87 THR A CA 1
ATOM 706 C C . THR A 1 87 ? 8.040 7.011 -8.788 1.00 92.62 87 THR A C 1
ATOM 708 O O . THR A 1 87 ? 8.028 8.219 -8.998 1.00 92.62 87 THR A O 1
ATOM 711 N N . LEU A 1 88 ? 8.309 6.109 -9.732 1.00 94.31 88 LEU A N 1
ATOM 712 C CA . LEU A 1 88 ? 8.373 6.454 -11.149 1.00 94.31 88 LEU A CA 1
ATOM 713 C C . LEU A 1 88 ? 6.994 6.874 -11.640 1.00 94.31 88 LEU A C 1
ATOM 715 O O . LEU A 1 88 ? 6.007 6.255 -11.246 1.00 94.31 88 LEU A O 1
ATOM 719 N N . ASN A 1 89 ? 6.936 7.863 -12.527 1.00 93.31 89 ASN A N 1
ATOM 720 C CA . ASN A 1 89 ? 5.702 8.228 -13.213 1.00 93.31 89 ASN A CA 1
ATOM 721 C C . ASN A 1 89 ? 5.368 7.231 -14.348 1.00 93.31 89 ASN A C 1
ATOM 723 O O . ASN A 1 89 ? 6.170 6.363 -14.705 1.00 93.31 89 ASN A O 1
ATOM 727 N N . ARG A 1 90 ? 4.169 7.358 -14.929 1.00 93.00 90 ARG A N 1
ATOM 728 C CA . ARG A 1 90 ? 3.674 6.453 -15.981 1.00 93.00 90 ARG A CA 1
ATOM 729 C C . ARG A 1 90 ? 4.585 6.408 -17.209 1.00 93.00 90 ARG A C 1
ATOM 731 O O . ARG A 1 90 ? 4.903 5.328 -17.700 1.00 93.00 90 ARG A O 1
ATOM 738 N N . GLU A 1 91 ? 5.017 7.571 -17.683 1.00 93.44 91 GLU A N 1
ATOM 739 C CA . GLU A 1 91 ? 5.854 7.709 -18.879 1.00 93.44 91 GLU A CA 1
ATOM 740 C C . GLU A 1 91 ? 7.240 7.100 -18.668 1.00 93.44 91 GLU A C 1
ATOM 742 O O . GLU A 1 91 ? 7.764 6.436 -19.561 1.00 93.44 91 GLU A O 1
ATOM 747 N N . GLN A 1 92 ? 7.805 7.245 -17.468 1.00 95.19 92 GLN A N 1
ATOM 748 C CA . GLN A 1 92 ? 9.063 6.611 -17.086 1.00 95.19 92 GLN A CA 1
ATOM 749 C C . GLN A 1 92 ? 8.942 5.084 -17.108 1.00 95.19 92 GLN A C 1
ATOM 751 O O . GLN A 1 92 ? 9.812 4.419 -17.665 1.00 95.19 92 GLN A O 1
ATOM 756 N N . VAL A 1 93 ? 7.861 4.516 -16.560 1.00 95.75 93 VAL A N 1
ATOM 757 C CA . VAL A 1 93 ? 7.634 3.057 -16.575 1.00 95.75 93 VAL A CA 1
ATOM 758 C C . VAL A 1 93 ? 7.509 2.527 -18.007 1.00 95.75 93 VAL A C 1
ATOM 760 O O . VAL A 1 93 ? 8.152 1.530 -18.341 1.00 95.75 93 VAL A O 1
ATOM 763 N N . ILE A 1 94 ? 6.733 3.203 -18.860 1.00 95.06 94 ILE A N 1
ATOM 764 C CA . ILE A 1 94 ? 6.570 2.827 -20.274 1.00 95.06 94 ILE A CA 1
ATOM 765 C C . ILE A 1 94 ? 7.911 2.924 -21.009 1.00 95.06 94 ILE A C 1
ATOM 767 O O . ILE A 1 94 ? 8.297 1.999 -21.723 1.00 95.06 94 ILE A O 1
ATOM 771 N N . SER A 1 95 ? 8.659 4.007 -20.789 1.00 95.94 95 SER A N 1
ATOM 772 C CA . SER A 1 95 ? 9.963 4.226 -21.422 1.00 95.94 95 SER A CA 1
ATOM 773 C C . SER A 1 95 ? 10.976 3.159 -21.017 1.00 95.94 95 SER A C 1
ATOM 775 O O . SER A 1 95 ? 11.644 2.602 -21.881 1.00 95.94 95 SER A O 1
ATOM 777 N N . ILE A 1 96 ? 11.048 2.807 -19.726 1.00 96.56 96 ILE A N 1
ATOM 778 C CA . ILE A 1 96 ? 11.923 1.732 -19.236 1.00 96.56 96 ILE A CA 1
ATOM 779 C C . ILE A 1 96 ? 11.624 0.424 -19.963 1.00 96.56 96 ILE A C 1
ATOM 781 O O . ILE A 1 96 ? 12.547 -0.235 -20.436 1.00 96.56 96 ILE A O 1
ATOM 785 N N . ARG A 1 97 ? 10.346 0.051 -20.075 1.00 95.56 97 ARG A N 1
ATOM 786 C CA . ARG A 1 97 ? 9.952 -1.196 -20.738 1.00 95.56 97 ARG A CA 1
ATOM 787 C C . ARG A 1 97 ? 10.263 -1.183 -22.219 1.00 95.56 97 ARG A C 1
ATOM 789 O O . ARG A 1 97 ? 10.806 -2.163 -22.705 1.00 95.56 97 ARG A O 1
ATOM 796 N N . LYS A 1 98 ? 9.984 -0.078 -22.905 1.00 95.19 98 LYS A N 1
ATOM 797 C CA . LYS A 1 98 ? 10.338 0.088 -24.314 1.00 95.19 98 LYS A CA 1
ATOM 798 C C . LYS A 1 98 ? 11.847 -0.067 -24.522 1.00 95.19 98 LYS A C 1
ATOM 800 O O . LYS A 1 98 ? 12.285 -0.859 -25.346 1.00 95.19 98 LYS A O 1
ATOM 805 N N . TYR A 1 99 ? 12.657 0.638 -23.733 1.00 96.19 99 TYR A N 1
ATOM 806 C CA . TYR A 1 99 ? 14.113 0.592 -23.869 1.00 96.19 99 TYR A CA 1
ATOM 807 C C . TYR A 1 99 ? 14.704 -0.778 -23.513 1.00 96.19 99 TYR A C 1
ATOM 809 O O . TYR A 1 99 ? 15.643 -1.223 -24.166 1.00 96.19 99 TYR A O 1
ATOM 817 N N . GLY A 1 100 ? 14.167 -1.455 -22.497 1.00 94.31 100 GLY A N 1
ATOM 818 C CA . GLY A 1 100 ? 14.669 -2.762 -22.077 1.00 94.31 100 GLY A CA 1
ATOM 819 C C . GLY A 1 100 ? 14.159 -3.921 -22.930 1.00 94.31 100 GLY A C 1
ATOM 820 O O . GLY A 1 100 ? 14.960 -4.730 -23.385 1.00 94.31 100 GLY A O 1
ATOM 821 N N . ASN A 1 101 ? 12.849 -4.004 -23.164 1.00 92.56 101 ASN A N 1
ATOM 822 C CA . ASN A 1 101 ? 12.228 -5.153 -23.827 1.00 92.56 101 ASN A CA 1
ATOM 823 C C . ASN A 1 101 ? 12.309 -5.063 -25.353 1.00 92.56 101 ASN A C 1
ATOM 825 O O . ASN A 1 101 ? 12.597 -6.070 -25.993 1.00 92.56 101 ASN A O 1
ATOM 829 N N . ASP A 1 102 ? 12.081 -3.879 -25.932 1.00 92.00 102 ASP A N 1
ATOM 830 C CA . ASP A 1 102 ? 12.040 -3.737 -27.393 1.00 92.00 102 ASP A CA 1
ATOM 831 C C . ASP A 1 102 ? 13.437 -3.478 -27.965 1.00 92.00 102 ASP A C 1
ATOM 833 O O . ASP A 1 102 ? 13.762 -3.942 -29.056 1.00 92.00 102 ASP A O 1
ATOM 837 N N . TRP A 1 103 ? 14.262 -2.704 -27.250 1.00 92.44 103 TRP A N 1
ATOM 838 C CA . TRP A 1 103 ? 15.573 -2.251 -27.740 1.00 92.44 103 TRP A CA 1
ATOM 839 C C . TRP A 1 103 ? 16.767 -2.932 -27.061 1.00 92.44 103 TRP A C 1
ATOM 841 O O . TRP A 1 103 ? 17.896 -2.766 -27.519 1.00 92.44 103 TRP A O 1
ATOM 851 N N . GLY A 1 104 ? 16.546 -3.708 -25.994 1.00 93.44 104 GLY A N 1
ATOM 852 C CA . GLY A 1 104 ? 17.598 -4.493 -25.341 1.00 93.44 104 GLY A CA 1
ATOM 853 C C . GLY A 1 104 ? 18.663 -3.662 -24.618 1.00 93.44 104 GLY A C 1
ATOM 854 O O . GLY A 1 104 ? 19.795 -4.119 -24.461 1.00 93.44 104 GLY A O 1
ATOM 855 N N . PHE A 1 105 ? 18.350 -2.433 -24.202 1.00 95.88 105 PHE A N 1
ATOM 856 C CA . PHE A 1 105 ? 19.322 -1.569 -23.531 1.00 95.88 105 PHE A CA 1
ATOM 857 C C . PHE A 1 105 ? 19.650 -2.055 -22.115 1.00 95.88 105 PHE A C 1
ATOM 859 O O . PHE A 1 105 ? 18.798 -2.560 -21.383 1.00 95.88 105 PHE A O 1
ATOM 866 N N . ALA A 1 106 ? 20.900 -1.838 -21.698 1.00 95.50 106 ALA A N 1
ATOM 867 C CA . ALA A 1 106 ? 21.343 -2.130 -20.339 1.00 95.50 106 ALA A CA 1
ATOM 868 C C . ALA A 1 106 ? 20.654 -1.214 -19.309 1.00 95.50 106 ALA A C 1
ATOM 870 O O . ALA A 1 106 ? 20.369 -0.042 -19.579 1.00 95.50 106 ALA A O 1
ATOM 871 N N . ALA A 1 107 ? 20.425 -1.732 -18.100 1.00 95.19 107 ALA A N 1
ATOM 872 C CA . ALA A 1 107 ? 19.698 -1.022 -17.045 1.00 95.19 107 ALA A CA 1
ATOM 873 C C . ALA A 1 107 ? 20.374 0.299 -16.636 1.00 95.19 107 ALA A C 1
ATOM 875 O O . ALA A 1 107 ? 19.690 1.265 -16.303 1.00 95.19 107 ALA A O 1
ATOM 876 N N . GLU A 1 108 ? 21.704 0.350 -16.686 1.00 96.56 108 GLU A N 1
ATOM 877 C CA . GLU A 1 108 ? 22.532 1.523 -16.404 1.00 96.56 108 GLU A CA 1
ATOM 878 C C . GLU A 1 108 ? 22.242 2.657 -17.403 1.00 96.56 108 GLU A C 1
ATOM 880 O O . GLU A 1 108 ? 22.045 3.807 -17.011 1.00 96.56 108 GLU A O 1
ATOM 885 N N . LEU A 1 109 ? 22.154 2.328 -18.697 1.00 96.00 109 LEU A N 1
ATOM 886 C CA . LEU A 1 109 ? 21.846 3.293 -19.753 1.00 96.00 109 LEU A CA 1
ATOM 887 C C . LEU A 1 109 ? 20.409 3.809 -19.620 1.00 96.00 109 LEU A C 1
ATOM 889 O O . LEU A 1 109 ? 20.169 5.012 -19.694 1.00 96.00 109 LEU A O 1
ATOM 893 N N . ILE A 1 110 ? 19.461 2.905 -19.366 1.00 96.88 110 ILE A N 1
ATOM 894 C CA . ILE A 1 110 ? 18.049 3.253 -19.171 1.00 96.88 110 ILE A CA 1
ATOM 895 C C . ILE A 1 110 ? 17.877 4.187 -17.966 1.00 96.88 110 ILE A C 1
ATOM 897 O O . ILE A 1 110 ? 17.148 5.173 -18.059 1.00 96.88 110 ILE A O 1
ATOM 901 N N . ALA A 1 111 ? 18.560 3.906 -16.852 1.00 96.56 111 ALA A N 1
ATOM 902 C CA . ALA A 1 111 ? 18.518 4.737 -15.650 1.00 96.56 111 ALA A CA 1
ATOM 903 C C . ALA A 1 111 ? 18.934 6.186 -15.944 1.00 96.56 111 ALA A C 1
ATOM 905 O O . ALA A 1 111 ? 18.239 7.117 -15.534 1.00 96.56 111 ALA A O 1
ATOM 906 N N . ASN A 1 112 ? 20.005 6.363 -16.723 1.00 95.94 112 ASN A N 1
ATOM 907 C CA . ASN A 1 112 ? 20.489 7.678 -17.138 1.00 95.94 112 ASN A CA 1
ATOM 908 C C . ASN A 1 112 ? 19.512 8.392 -18.085 1.00 95.94 112 ASN A C 1
ATOM 910 O O . ASN A 1 112 ? 19.257 9.578 -17.907 1.00 95.94 112 ASN A O 1
ATOM 914 N N . LEU A 1 113 ? 18.935 7.681 -19.061 1.00 94.38 113 LEU A N 1
ATOM 915 C CA . LEU A 1 113 ? 17.991 8.259 -20.030 1.00 94.38 113 LEU A CA 1
ATOM 916 C C . LEU A 1 113 ? 16.664 8.690 -19.390 1.00 94.38 113 LEU A C 1
ATOM 918 O O . LEU A 1 113 ? 16.078 9.691 -19.790 1.00 94.38 113 LEU A O 1
ATOM 922 N N . VAL A 1 114 ? 16.172 7.917 -18.421 1.00 93.94 114 VAL A N 1
ATOM 923 C CA . VAL A 1 114 ? 14.852 8.112 -17.798 1.00 93.94 114 VAL A CA 1
ATOM 924 C C . VAL A 1 114 ? 14.932 8.987 -16.536 1.00 93.94 114 VAL A C 1
ATOM 926 O O . VAL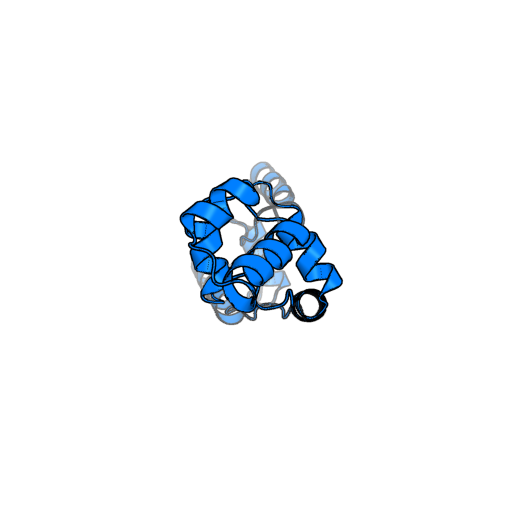 A 1 114 ? 13.906 9.464 -16.043 1.00 93.94 114 VAL A O 1
ATOM 929 N N . GLY A 1 115 ? 16.137 9.206 -16.000 1.00 93.69 115 GLY A N 1
ATOM 930 C CA . GLY A 1 115 ? 16.341 9.906 -14.730 1.00 93.69 115 GLY A CA 1
ATOM 931 C C . GLY A 1 115 ? 15.815 9.099 -13.540 1.00 93.69 115 GLY A C 1
ATOM 932 O O . GLY A 1 115 ? 15.156 9.642 -12.655 1.00 93.69 115 GLY A O 1
ATOM 933 N N . ALA A 1 116 ? 16.050 7.786 -13.547 1.00 93.44 116 ALA A N 1
ATOM 934 C CA . ALA A 1 116 ? 15.547 6.841 -12.553 1.00 93.44 116 ALA A CA 1
ATOM 935 C C . ALA A 1 116 ? 16.694 6.142 -11.816 1.00 93.44 116 ALA A C 1
ATOM 937 O O . ALA A 1 116 ? 17.805 6.021 -12.327 1.00 93.44 116 ALA A O 1
ATOM 938 N N . ASN A 1 117 ? 16.426 5.608 -10.623 1.00 94.50 117 ASN A N 1
ATOM 939 C CA . ASN A 1 117 ? 17.405 4.759 -9.951 1.00 94.50 117 ASN A CA 1
ATOM 940 C C . ASN A 1 117 ? 17.526 3.416 -10.692 1.00 94.50 117 ASN A C 1
ATOM 942 O O . ASN A 1 117 ? 16.519 2.778 -11.003 1.00 94.50 117 ASN A O 1
ATOM 946 N N . ILE A 1 118 ? 18.752 2.934 -10.896 1.00 96.25 118 ILE A N 1
ATOM 947 C CA . ILE A 1 118 ? 19.020 1.648 -11.548 1.00 96.25 118 ILE A CA 1
ATOM 948 C C . ILE A 1 118 ? 18.271 0.468 -10.916 1.00 96.25 118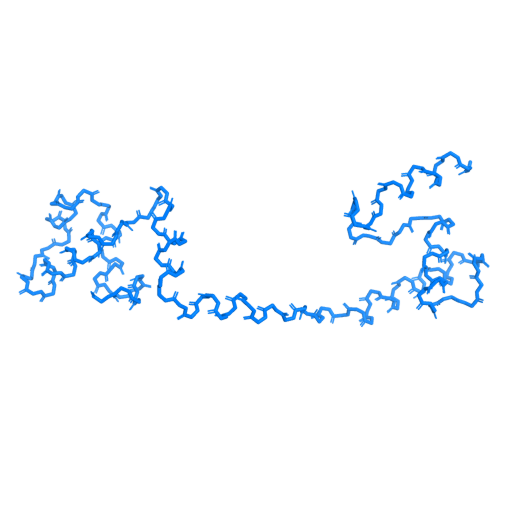 ILE A C 1
ATOM 950 O O . ILE A 1 118 ? 17.813 -0.435 -11.617 1.00 96.25 118 ILE A O 1
ATOM 954 N N . ARG A 1 119 ? 18.082 0.484 -9.592 1.00 95.69 119 ARG A N 1
ATOM 955 C CA . ARG A 1 119 ? 17.284 -0.528 -8.896 1.00 95.69 119 ARG A CA 1
ATOM 956 C C . ARG A 1 119 ? 15.827 -0.497 -9.353 1.00 95.69 119 ARG A C 1
ATOM 958 O O . ARG A 1 119 ? 15.267 -1.552 -9.622 1.00 95.69 119 ARG A O 1
ATOM 965 N N . GLN A 1 120 ? 15.238 0.694 -9.483 1.00 95.06 120 GLN A N 1
ATOM 966 C CA . GLN A 1 120 ? 13.862 0.850 -9.961 1.00 95.06 120 GLN A CA 1
ATOM 967 C C . GLN A 1 120 ? 13.728 0.351 -11.402 1.00 95.06 120 GLN A C 1
ATOM 969 O O . GLN A 1 120 ? 12.767 -0.343 -11.710 1.00 95.06 120 GLN A O 1
ATOM 974 N N . VAL A 1 121 ? 14.716 0.631 -12.259 1.00 96.62 121 VAL A N 1
ATOM 975 C CA . VAL A 1 121 ? 14.756 0.114 -13.636 1.00 96.62 121 VAL A CA 1
ATOM 976 C C . VAL A 1 121 ? 14.750 -1.416 -13.647 1.00 96.62 121 VAL A C 1
ATOM 978 O O . VAL A 1 121 ? 13.906 -2.019 -14.305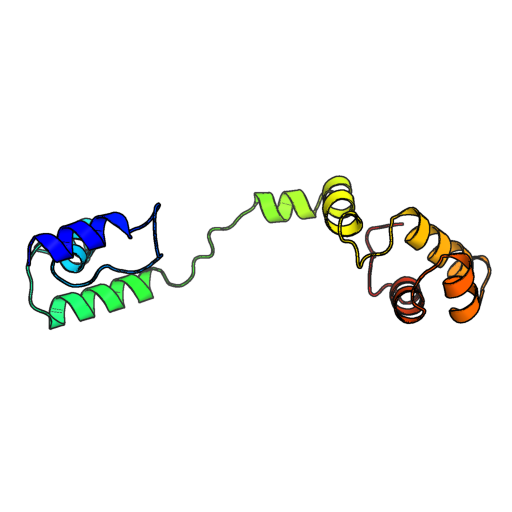 1.00 96.62 121 VAL A O 1
ATOM 981 N N . ARG A 1 122 ? 15.629 -2.060 -12.869 1.00 96.25 122 ARG A N 1
ATOM 982 C CA . ARG A 1 122 ? 15.675 -3.531 -12.761 1.00 96.25 122 ARG A CA 1
ATOM 983 C C . ARG A 1 122 ? 14.371 -4.112 -12.204 1.00 96.25 122 ARG A C 1
ATOM 985 O O . ARG A 1 122 ? 13.889 -5.131 -12.696 1.00 96.25 122 ARG A O 1
ATOM 992 N N . ASP A 1 123 ? 13.771 -3.463 -11.208 1.00 95.94 123 ASP A N 1
ATOM 993 C CA . ASP A 1 123 ? 12.501 -3.914 -10.636 1.00 95.94 123 ASP A CA 1
ATOM 994 C C . ASP A 1 123 ? 11.319 -3.759 -11.627 1.00 95.94 123 ASP A C 1
ATOM 996 O O . ASP A 1 123 ? 10.395 -4.574 -11.613 1.00 95.94 123 ASP A O 1
ATOM 1000 N N . VAL A 1 124 ? 11.341 -2.752 -12.512 1.00 96.00 124 VAL A N 1
ATOM 1001 C CA . VAL A 1 124 ? 10.352 -2.594 -13.598 1.00 96.00 124 VAL A CA 1
ATOM 1002 C C . VAL A 1 124 ? 10.546 -3.660 -14.679 1.00 96.00 124 VAL A C 1
ATOM 1004 O O . VAL A 1 124 ? 9.572 -4.300 -15.071 1.00 96.00 124 VAL A O 1
ATOM 1007 N N . LEU A 1 125 ? 11.783 -3.875 -15.144 1.00 94.94 125 LEU A N 1
ATOM 1008 C CA . LEU A 1 125 ? 12.094 -4.851 -16.200 1.00 94.94 125 LEU A CA 1
ATOM 1009 C C . LEU A 1 125 ? 11.842 -6.299 -15.761 1.00 94.94 125 LEU A C 1
ATOM 1011 O O . LEU A 1 125 ? 11.388 -7.112 -16.556 1.00 94.94 125 LEU A O 1
ATOM 1015 N N . SER A 1 126 ? 12.066 -6.613 -14.483 1.00 94.62 126 SER A N 1
ATOM 1016 C CA . SER A 1 126 ? 11.729 -7.927 -13.913 1.00 94.62 126 SER A CA 1
ATOM 1017 C C . SER A 1 126 ? 10.225 -8.147 -13.699 1.00 94.62 126 SER A C 1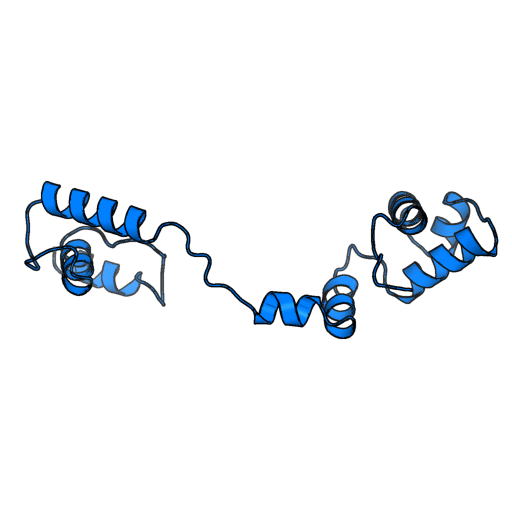
ATOM 1019 O O . SER A 1 126 ? 9.820 -9.233 -13.293 1.00 94.62 126 SER A O 1
ATOM 1021 N N . GLY A 1 127 ? 9.386 -7.127 -13.919 1.00 92.88 127 GLY A N 1
ATOM 1022 C CA . GLY A 1 127 ? 7.939 -7.204 -13.702 1.00 92.88 127 GLY A CA 1
ATOM 1023 C C . GLY A 1 127 ? 7.516 -7.234 -12.229 1.00 92.88 127 GLY A C 1
ATOM 1024 O O . GLY A 1 127 ? 6.336 -7.427 -11.933 1.00 92.88 127 GLY A O 1
ATOM 1025 N N . LYS A 1 128 ? 8.448 -7.019 -11.293 1.00 93.69 128 LYS A N 1
ATOM 1026 C CA . LYS A 1 128 ? 8.177 -7.023 -9.849 1.00 93.69 128 LYS A CA 1
ATOM 1027 C C . LYS A 1 128 ? 7.250 -5.884 -9.425 1.00 93.69 128 LYS A C 1
ATOM 1029 O O . LYS A 1 128 ? 6.410 -6.069 -8.545 1.00 93.69 128 LYS A O 1
ATOM 1034 N N . TYR A 1 129 ? 7.404 -4.708 -10.034 1.00 92.94 129 TYR A N 1
ATOM 1035 C CA . TYR A 1 129 ? 6.554 -3.542 -9.784 1.00 92.94 129 TYR A CA 1
ATOM 1036 C C . TYR A 1 129 ? 5.859 -3.060 -11.058 1.00 92.94 129 TYR A C 1
ATOM 1038 O O . TYR A 1 129 ? 6.253 -3.384 -12.176 1.00 92.94 129 TYR A O 1
ATOM 1046 N N . TYR A 1 130 ? 4.809 -2.254 -10.870 1.00 93.00 130 TYR A N 1
ATOM 1047 C CA . TYR A 1 130 ? 4.044 -1.617 -11.947 1.00 93.00 130 TYR A CA 1
ATOM 1048 C C . TYR A 1 130 ? 3.412 -2.590 -12.954 1.00 93.00 130 TYR A C 1
ATOM 1050 O O . TYR A 1 130 ? 3.143 -2.210 -14.088 1.00 93.00 130 TYR A O 1
ATOM 1058 N N . SER A 1 131 ? 3.123 -3.830 -12.549 1.00 90.44 131 SER A N 1
ATOM 1059 C CA . SER A 1 131 ? 2.566 -4.883 -13.417 1.00 90.44 131 SER A CA 1
ATOM 1060 C C . SER A 1 131 ? 1.252 -4.514 -14.121 1.00 90.44 131 SER A C 1
ATOM 1062 O O . SER A 1 131 ? 0.914 -5.115 -15.134 1.00 90.44 131 SER A O 1
ATOM 1064 N N . ARG A 1 132 ? 0.519 -3.523 -13.598 1.00 89.38 132 ARG A N 1
ATOM 1065 C CA . ARG A 1 132 ? -0.747 -3.026 -14.159 1.00 89.38 132 ARG A CA 1
ATOM 1066 C C . ARG A 1 132 ? -0.591 -1.971 -15.245 1.00 89.38 132 ARG A C 1
ATOM 1068 O O . ARG A 1 132 ? -1.467 -1.838 -16.088 1.00 89.38 132 ARG A O 1
ATOM 1075 N N . VAL A 1 133 ? 0.513 -1.230 -15.232 1.00 88.44 133 VAL A N 1
ATOM 1076 C CA . VAL A 1 133 ? 0.883 -0.394 -16.379 1.00 88.44 133 VAL A CA 1
ATOM 1077 C C . VAL A 1 133 ? 1.221 -1.372 -17.498 1.00 88.44 133 VAL A C 1
ATOM 1079 O O . VAL A 1 133 ? 1.832 -2.397 -17.195 1.00 88.44 133 VAL A O 1
ATOM 1082 N N . LYS A 1 134 ? 0.811 -1.122 -18.742 1.00 80.00 134 LYS A N 1
ATOM 1083 C CA . LYS A 1 134 ? 1.204 -1.924 -19.911 1.00 80.00 134 LYS A CA 1
ATOM 1084 C C . LYS A 1 134 ? 2.195 -1.129 -20.738 1.00 80.00 134 LYS A C 1
ATOM 1086 O O . LYS A 1 134 ? 1.842 0.013 -21.096 1.00 80.00 134 LYS A O 1
#